Protein AF-A0A9D9EMW5-F1 (afdb_monomer)

Solvent-accessible surface area (backbone atoms only — not comparable to full-atom values): 10044 Å² total; per-residue (Å²): 135,61,65,68,60,51,52,50,53,52,52,50,55,51,50,52,50,50,59,41,50,75,68,66,31,44,80,56,86,73,78,57,59,34,80,60,86,73,97,48,96,88,61,47,59,44,77,51,66,47,73,47,92,87,72,53,77,70,41,60,30,28,40,32,68,60,63,59,76,55,51,53,52,50,35,72,74,65,67,49,36,36,31,33,78,43,77,24,25,41,33,94,62,72,86,48,100,89,47,62,56,63,44,80,44,80,49,72,50,59,72,100,62,54,74,70,54,53,48,53,53,49,51,54,50,54,52,54,52,46,54,54,40,42,77,72,68,48,58,54,78,76,38,95,74,58,58,68,91,76,80,89,84,77,52,73,64,59,48,38,57,72,78,75,101

Organism: NCBI:txid2840705

Foldseek 3Di:
DDPLVVVLVVLLVVLLCVLQVVVQADEDDDDQKDLDDDPPPVFDWDKDWDQDPVRDDTRIITGAQDCVVVQVVCCVVPQGKYKYWDKGATPPDPDDPPDDRIDIDIDIDHPPDDPVRVVVSVLVSVVSSVVVVVVVPDDCCVDPVSNDSDDDDDDPVRVCVVPVD

Nearest PDB structures (foldseek):
  3a5z-assembly2_E  TM=9.525E-01  e=9.439E-11  Escherichia coli
  3a5y-assembly1_A  TM=9.349E-01  e=2.251E-10  Escherichia coli
  3a5y-assembly1_B  TM=9.315E-01  e=2.251E-10  Escherichia coli
  1asz-assembly1_B  TM=8.324E-01  e=9.211E-07  unclassified
  3rl6-assembly1_A  TM=8.170E-01  e=2.471E-05  Pyrococcus abyssi GE5

InterPro domains:
  IPR004364 Aminoacyl-tRNA synthetase, class II (D/K/N) [PF00152] (5-161)
  IPR006195 Aminoacyl-tRNA synthetase, class II [PS50862] (6-165)
  IPR045864 Class II Aminoacyl-tRNA synthetase/Biotinyl protein ligase (BPL) and lipoyl protein ligase (LPL) [G3DSA:3.30.930.10] (2-165)
  IPR045864 Class II Aminoacyl-tRNA synthetase/Biotinyl protein ligase (BPL) and lipoyl protein ligase (LPL) [SSF55681] (4-162)

pLDDT: mean 90.98, std 8.08, range [63.47, 98.62]

Mean predicted aligned error: 5.17 Å

Structure (mmCIF, N/CA/C/O backbone):
data_AF-A0A9D9EMW5-F1
#
_entry.id   AF-A0A9D9EMW5-F1
#
loop_
_atom_site.group_PDB
_atom_site.id
_atom_site.type_symbol
_atom_site.label_atom_id
_atom_site.label_alt_id
_atom_site.label_comp_id
_atom_site.label_asym_id
_atom_site.label_entity_id
_atom_site.label_seq_id
_atom_site.pdbx_PDB_ins_code
_atom_site.Cartn_x
_atom_site.Cartn_y
_atom_site.Cartn_z
_atom_site.occupancy
_atom_site.B_iso_or_equiv
_atom_site.auth_seq_id
_atom_site.auth_comp_id
_atom_site.auth_asym_id
_atom_site.auth_atom_id
_atom_site.pdbx_PDB_model_num
ATOM 1 N N . MET A 1 1 ? 14.051 -12.492 13.031 1.00 69.94 1 MET A N 1
ATOM 2 C CA . MET A 1 1 ? 12.678 -12.180 12.580 1.00 69.94 1 MET A CA 1
ATOM 3 C C . MET A 1 1 ? 11.728 -12.839 13.569 1.00 69.94 1 MET A C 1
ATOM 5 O O . MET A 1 1 ? 11.818 -14.048 13.728 1.00 69.94 1 MET A O 1
ATOM 9 N N . ASP A 1 2 ? 10.934 -12.067 14.311 1.00 90.62 2 ASP A N 1
ATOM 10 C CA . ASP A 1 2 ? 10.041 -12.597 15.354 1.00 90.62 2 ASP A CA 1
ATOM 11 C C . ASP A 1 2 ? 8.787 -13.236 14.727 1.00 90.62 2 ASP A C 1
ATOM 13 O O . ASP A 1 2 ? 8.033 -12.569 14.017 1.00 90.62 2 ASP A O 1
ATOM 17 N N . LEU A 1 3 ? 8.561 -14.529 14.986 1.00 89.56 3 LEU A N 1
ATOM 18 C CA . LEU A 1 3 ? 7.422 -15.283 14.454 1.00 89.56 3 LEU A CA 1
ATOM 19 C C . LEU A 1 3 ? 6.073 -14.701 14.892 1.00 89.56 3 LEU A C 1
ATOM 21 O O . LEU A 1 3 ? 5.118 -14.736 14.114 1.00 89.56 3 LEU A O 1
ATOM 25 N N . HIS A 1 4 ? 5.985 -14.161 16.108 1.00 86.19 4 HIS A N 1
ATOM 26 C CA . HIS A 1 4 ? 4.763 -13.540 16.605 1.00 86.19 4 HIS A CA 1
ATOM 27 C C . HIS A 1 4 ? 4.400 -12.311 15.757 1.00 86.19 4 HIS A C 1
ATOM 29 O O . HIS A 1 4 ? 3.283 -12.213 15.246 1.00 86.19 4 HIS A O 1
ATOM 35 N N . MET A 1 5 ? 5.378 -11.439 15.491 1.00 86.62 5 MET A N 1
ATOM 36 C CA . MET A 1 5 ? 5.203 -10.277 14.610 1.00 86.62 5 MET A CA 1
ATOM 37 C C . MET A 1 5 ? 4.874 -10.662 13.164 1.00 86.62 5 MET A C 1
ATOM 39 O O . MET A 1 5 ? 4.065 -9.997 12.518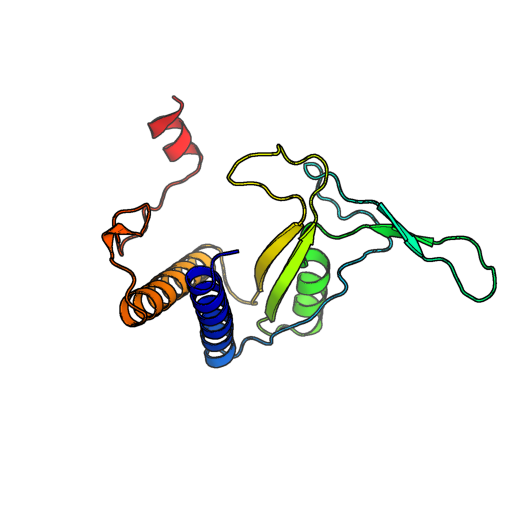 1.00 86.62 5 MET A O 1
ATOM 43 N N . LEU A 1 6 ? 5.450 -11.749 12.644 1.00 91.62 6 LEU A N 1
ATOM 44 C CA . LEU A 1 6 ? 5.134 -12.235 11.296 1.00 91.62 6 LEU A CA 1
ATOM 45 C C . LEU A 1 6 ? 3.694 -12.732 11.174 1.00 91.62 6 LEU A C 1
ATOM 47 O O . LEU A 1 6 ? 3.018 -12.409 10.197 1.00 91.62 6 LEU A O 1
ATOM 51 N N . LYS A 1 7 ? 3.212 -13.492 12.164 1.00 89.50 7 LYS A N 1
ATOM 52 C CA . LYS A 1 7 ? 1.817 -13.949 12.210 1.00 89.50 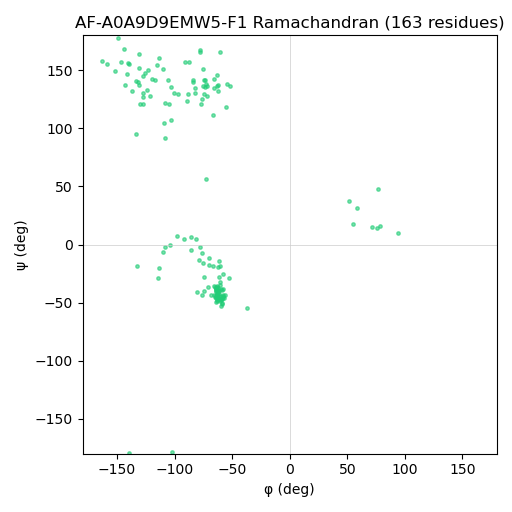7 LYS A CA 1
ATOM 53 C C . LYS A 1 7 ? 0.855 -12.771 12.290 1.00 89.50 7 LYS A C 1
ATOM 55 O O . LYS A 1 7 ? -0.107 -12.736 11.528 1.00 89.50 7 LYS A O 1
ATOM 60 N N . PHE A 1 8 ? 1.159 -11.790 13.139 1.00 88.12 8 PHE A N 1
ATOM 61 C CA . PHE A 1 8 ? 0.370 -10.567 13.236 1.00 88.12 8 PHE A CA 1
ATOM 62 C C . PHE A 1 8 ? 0.308 -9.824 11.900 1.00 88.12 8 PHE A C 1
ATOM 64 O O . PHE A 1 8 ? -0.776 -9.548 11.392 1.00 88.12 8 PHE A O 1
ATOM 71 N N . ARG A 1 9 ? 1.463 -9.579 11.270 1.00 91.56 9 ARG A N 1
ATOM 72 C CA . ARG A 1 9 ? 1.528 -8.936 9.953 1.00 91.56 9 ARG A CA 1
ATOM 73 C C . ARG A 1 9 ? 0.709 -9.693 8.905 1.00 91.56 9 ARG A C 1
ATOM 75 O O . ARG A 1 9 ? -0.009 -9.061 8.138 1.00 91.56 9 ARG A O 1
ATOM 82 N N . SER A 1 10 ? 0.798 -11.022 8.876 1.00 93.00 10 SER A N 1
ATOM 83 C CA . SER A 1 10 ? -0.011 -11.857 7.980 1.00 93.00 10 SER A CA 1
ATOM 84 C C . SER A 1 10 ? -1.514 -11.658 8.222 1.00 93.00 10 SER A C 1
ATOM 86 O O . SER A 1 10 ? -2.265 -11.409 7.280 1.00 93.00 10 SER A O 1
ATOM 88 N N . GLY A 1 11 ? -1.941 -11.669 9.489 1.00 91.50 11 GLY A N 1
ATOM 89 C CA . GLY A 1 11 ? -3.330 -11.421 9.882 1.00 91.50 11 GLY A CA 1
ATOM 90 C C . GLY A 1 11 ? -3.834 -10.027 9.498 1.00 91.50 11 GLY A C 1
ATOM 91 O O . GLY A 1 11 ? -4.960 -9.901 9.020 1.00 91.50 11 GLY A O 1
ATOM 92 N N . VAL A 1 12 ? -2.998 -8.993 9.637 1.00 92.62 12 VAL A N 1
ATOM 93 C CA . VAL A 1 12 ? -3.315 -7.627 9.187 1.00 92.62 12 VAL A CA 1
ATOM 94 C C . VAL A 1 12 ? -3.525 -7.590 7.675 1.00 92.62 12 VAL A C 1
ATOM 96 O O . VAL A 1 12 ? -4.521 -7.042 7.215 1.00 92.62 12 VAL A O 1
ATOM 99 N N . LEU A 1 13 ? -2.638 -8.207 6.889 1.00 96.12 13 LEU A N 1
ATOM 100 C CA . LEU A 1 13 ? -2.775 -8.235 5.429 1.00 96.12 13 LEU A CA 1
ATOM 101 C C . LEU A 1 13 ? -4.035 -8.983 4.974 1.00 96.12 13 LEU A C 1
ATOM 103 O O . LEU A 1 13 ? -4.697 -8.540 4.039 1.00 96.12 13 LEU A O 1
ATOM 107 N N . ALA A 1 14 ? -4.387 -10.090 5.632 1.00 95.44 14 ALA A N 1
ATOM 108 C CA . ALA A 1 14 ? -5.644 -10.791 5.371 1.00 95.44 14 ALA A CA 1
ATOM 109 C C . ALA A 1 14 ? -6.856 -9.901 5.690 1.00 95.44 14 ALA A C 1
ATOM 111 O O . ALA A 1 14 ? -7.766 -9.769 4.882 1.00 95.44 14 ALA A O 1
ATOM 112 N N . ALA A 1 15 ? -6.827 -9.209 6.829 1.00 95.62 15 ALA A N 1
ATOM 113 C CA . ALA A 1 15 ? -7.901 -8.313 7.229 1.00 95.62 15 ALA A CA 1
ATOM 114 C C . ALA A 1 15 ? -8.091 -7.110 6.299 1.00 95.62 15 ALA A C 1
ATOM 116 O O . ALA A 1 15 ? -9.228 -6.720 6.049 1.00 95.62 15 ALA A O 1
ATOM 117 N N . VAL A 1 16 ? -6.999 -6.543 5.781 1.00 97.88 16 VAL A N 1
ATOM 118 C CA . VAL A 1 16 ? -7.052 -5.501 4.749 1.00 97.88 16 VAL A CA 1
ATOM 119 C C . VAL A 1 16 ? -7.767 -6.033 3.505 1.00 97.88 16 VAL A C 1
ATOM 121 O O . VAL A 1 16 ? -8.682 -5.383 3.007 1.00 97.88 16 VAL A O 1
ATOM 124 N N . ARG A 1 17 ? -7.410 -7.232 3.027 1.00 98.25 17 ARG A N 1
ATOM 125 C CA . ARG A 1 17 ? -8.081 -7.846 1.869 1.00 98.25 17 ARG A CA 1
ATOM 126 C C . ARG A 1 17 ? -9.565 -8.080 2.114 1.00 98.25 17 ARG A C 1
ATOM 128 O O . ARG A 1 17 ? -10.367 -7.732 1.251 1.00 98.25 17 ARG A O 1
ATOM 135 N N . ASP A 1 18 ? -9.933 -8.604 3.282 1.00 97.19 18 ASP A N 1
ATOM 136 C CA . ASP A 1 18 ? -11.337 -8.799 3.664 1.00 97.19 18 ASP A CA 1
ATOM 137 C C . ASP A 1 18 ? -12.108 -7.469 3.643 1.00 97.19 18 ASP A C 1
ATOM 139 O O . ASP A 1 18 ? -13.232 -7.396 3.139 1.00 97.19 18 ASP A O 1
ATOM 143 N N . PHE A 1 19 ? -11.503 -6.403 4.180 1.00 98.12 19 PHE A N 1
ATOM 144 C CA . PHE A 1 19 ? -12.109 -5.075 4.265 1.00 98.12 19 PHE A CA 1
ATOM 145 C C . PHE A 1 19 ? -12.468 -4.517 2.884 1.00 98.12 19 PHE A C 1
ATOM 147 O O . PHE A 1 19 ? -13.584 -4.029 2.699 1.00 98.12 19 PHE A O 1
ATOM 154 N N . PHE A 1 20 ? -11.545 -4.604 1.925 1.00 98.38 20 PHE A N 1
ATOM 155 C CA . PHE A 1 20 ? -11.755 -4.101 0.568 1.00 98.38 20 PHE A CA 1
ATOM 156 C C . PHE A 1 20 ? -12.654 -5.025 -0.258 1.00 98.38 20 PHE A C 1
ATOM 158 O O . PHE A 1 20 ? -13.593 -4.554 -0.902 1.00 98.38 20 PHE A O 1
ATOM 165 N N . SER A 1 21 ? -12.445 -6.342 -0.174 1.00 97.62 21 SER A N 1
ATOM 166 C CA . SER A 1 21 ? -13.243 -7.327 -0.920 1.00 97.62 21 SER A CA 1
ATOM 167 C C . SER A 1 21 ? -14.719 -7.288 -0.515 1.00 97.62 21 SER A C 1
ATOM 169 O O . SER A 1 21 ? -15.598 -7.316 -1.373 1.00 97.62 21 SER A O 1
ATOM 171 N N . SER A 1 22 ? -15.015 -7.150 0.783 1.00 97.56 22 SER A N 1
ATOM 172 C CA . SER A 1 22 ? -16.398 -7.020 1.278 1.00 97.56 22 SER A CA 1
ATOM 173 C C . SER A 1 22 ? -17.096 -5.727 0.840 1.00 97.56 22 SER A C 1
ATOM 175 O O . SER A 1 22 ? -18.324 -5.669 0.847 1.00 97.56 22 SER A O 1
ATOM 177 N N . ARG A 1 23 ? -16.334 -4.712 0.414 1.00 97.00 23 ARG A N 1
ATOM 178 C CA . ARG A 1 23 ? -16.831 -3.439 -0.135 1.00 97.00 23 ARG A CA 1
ATOM 179 C C . ARG A 1 23 ? -16.845 -3.406 -1.667 1.00 97.00 23 ARG A C 1
ATOM 181 O O . ARG A 1 23 ? -17.121 -2.363 -2.250 1.00 97.00 23 ARG A O 1
ATOM 188 N N . GLY A 1 24 ? -16.561 -4.532 -2.323 1.00 97.12 24 GLY A N 1
ATOM 189 C CA . GLY A 1 24 ? -16.605 -4.646 -3.781 1.00 97.12 24 GLY A CA 1
ATOM 190 C C . GLY A 1 24 ? -15.396 -4.053 -4.505 1.00 97.12 24 GLY A C 1
ATOM 191 O O . GLY A 1 24 ? -15.470 -3.836 -5.713 1.00 97.12 24 GLY A O 1
ATOM 192 N N . TYR A 1 25 ? -14.289 -3.797 -3.803 1.00 98.31 25 TYR A N 1
ATOM 193 C CA . TYR A 1 25 ? -13.037 -3.437 -4.458 1.00 98.31 25 TYR A CA 1
ATOM 194 C C . TYR A 1 25 ? -12.387 -4.658 -5.108 1.00 98.31 25 TYR A C 1
ATOM 196 O O . TYR A 1 25 ? -12.367 -5.753 -4.542 1.00 98.31 25 TYR A O 1
ATOM 204 N N . LEU A 1 26 ? -11.795 -4.443 -6.279 1.00 98.25 26 LEU A N 1
ATOM 205 C CA . LEU A 1 26 ? -10.993 -5.435 -6.983 1.00 98.25 26 LEU A CA 1
ATOM 206 C C . LEU A 1 26 ? -9.524 -5.339 -6.541 1.00 98.25 26 LEU A C 1
ATOM 208 O O . LEU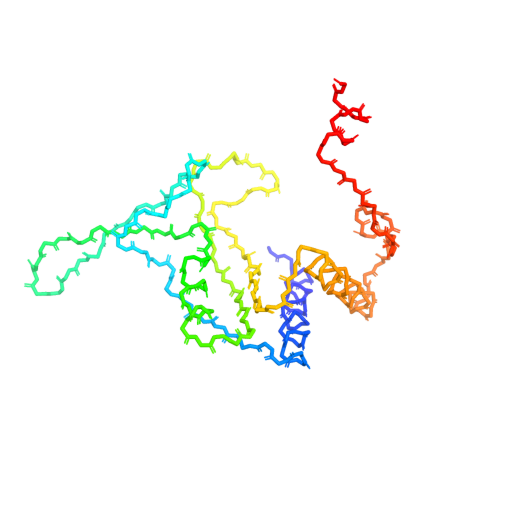 A 1 26 ? -8.911 -4.279 -6.678 1.00 98.25 26 LEU A O 1
ATOM 212 N N . GLU A 1 27 ? -8.957 -6.443 -6.040 1.00 98.50 27 GLU A N 1
ATOM 213 C CA . GLU A 1 27 ? -7.508 -6.548 -5.800 1.00 98.50 27 GLU A CA 1
ATOM 214 C C . GLU A 1 27 ? -6.784 -6.647 -7.147 1.00 98.50 27 GLU A C 1
ATOM 216 O O . GLU A 1 27 ? -7.119 -7.498 -7.975 1.00 98.50 27 GLU A O 1
ATOM 221 N N . THR A 1 28 ? -5.792 -5.792 -7.375 1.00 98.25 28 THR A N 1
ATOM 222 C CA . THR A 1 28 ? -4.962 -5.809 -8.586 1.00 98.25 28 THR A CA 1
ATOM 223 C C . THR A 1 28 ? -3.520 -6.192 -8.276 1.00 98.25 28 THR A C 1
ATOM 225 O O . THR A 1 28 ? -3.055 -6.066 -7.145 1.00 98.25 28 THR A O 1
ATOM 228 N N . ASP A 1 29 ? -2.798 -6.619 -9.313 1.00 97.50 29 ASP A N 1
ATOM 229 C CA . ASP A 1 29 ? -1.349 -6.827 -9.287 1.00 97.50 29 ASP A CA 1
ATOM 230 C C . ASP A 1 29 ? -0.737 -6.201 -10.547 1.00 97.50 29 ASP A C 1
ATOM 232 O O . ASP A 1 29 ? -0.780 -6.763 -11.645 1.00 97.50 29 ASP A O 1
ATOM 236 N N . THR A 1 30 ? -0.276 -4.959 -10.420 1.00 96.62 30 THR A N 1
ATOM 237 C CA . THR A 1 30 ? 0.319 -4.194 -11.521 1.00 96.62 30 THR A CA 1
ATOM 238 C C . THR A 1 30 ? 1.835 -4.400 -11.584 1.00 96.62 30 THR A C 1
ATOM 240 O O . THR A 1 30 ? 2.457 -4.663 -10.555 1.00 96.62 30 THR A O 1
ATOM 243 N N . PRO A 1 31 ? 2.481 -4.188 -12.748 1.00 95.81 31 PRO A N 1
ATOM 244 C CA . PRO A 1 31 ? 3.934 -4.296 -12.861 1.00 95.81 31 PRO A CA 1
ATOM 245 C C . PRO A 1 31 ? 4.673 -3.468 -11.803 1.00 95.81 31 PRO A C 1
ATOM 247 O O . PRO A 1 31 ? 4.331 -2.311 -11.585 1.00 95.81 31 PRO A O 1
ATOM 250 N N . ALA A 1 32 ? 5.716 -4.04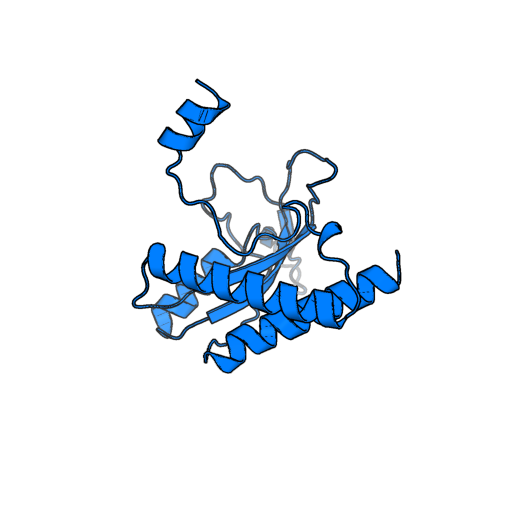0 -11.195 1.00 94.75 32 ALA A N 1
ATOM 251 C CA . ALA A 1 32 ? 6.603 -3.344 -10.252 1.00 94.75 32 ALA A CA 1
ATOM 252 C C . ALA A 1 32 ? 7.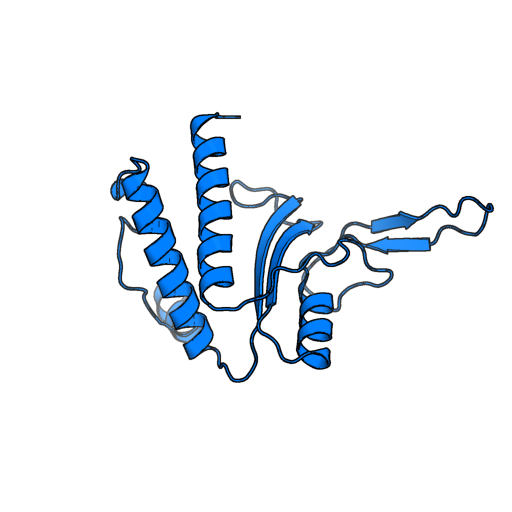751 -2.580 -10.942 1.00 94.75 32 ALA A C 1
ATOM 254 O O . ALA A 1 32 ? 8.531 -1.895 -10.280 1.00 94.75 32 ALA A O 1
ATOM 255 N N . LEU A 1 33 ? 7.866 -2.723 -12.266 1.00 95.06 33 LEU A N 1
ATOM 256 C CA . LEU A 1 33 ? 8.848 -2.059 -13.116 1.00 95.06 33 LEU A CA 1
ATOM 257 C C . LEU A 1 33 ? 8.126 -1.192 -14.155 1.00 95.06 33 LEU A C 1
ATOM 259 O O . LEU A 1 33 ? 7.099 -1.598 -14.704 1.00 95.06 33 LEU A O 1
ATOM 263 N N . ALA A 1 34 ? 8.674 -0.019 -14.465 1.00 92.69 34 ALA A N 1
ATOM 264 C CA . ALA A 1 34 ? 8.247 0.799 -15.600 1.00 92.69 34 ALA A CA 1
ATOM 265 C C . ALA A 1 34 ? 9.414 1.089 -16.553 1.00 92.69 34 ALA A C 1
ATOM 267 O O . ALA A 1 34 ? 10.556 1.203 -16.110 1.00 92.69 34 ALA A O 1
ATOM 268 N N . PRO A 1 35 ? 9.129 1.265 -17.856 1.00 91.88 35 PRO A N 1
ATOM 269 C CA . PRO A 1 35 ? 10.128 1.657 -18.853 1.00 91.88 35 PRO A CA 1
ATOM 270 C C . PRO A 1 35 ? 10.509 3.143 -18.786 1.00 91.88 35 PRO A C 1
ATOM 272 O O . PRO A 1 35 ? 11.411 3.586 -19.489 1.00 91.88 35 PRO A O 1
ATOM 275 N N . ALA A 1 36 ? 9.810 3.932 -17.970 1.00 85.75 36 ALA A N 1
ATOM 276 C CA . ALA A 1 36 ? 10.043 5.357 -17.806 1.00 85.75 36 ALA A CA 1
ATOM 277 C C . ALA A 1 36 ? 9.913 5.748 -16.333 1.00 85.75 36 ALA A C 1
ATOM 279 O O . ALA A 1 36 ? 9.213 5.084 -15.566 1.00 85.75 36 ALA A O 1
ATOM 280 N N . LEU A 1 37 ? 10.575 6.846 -15.966 1.00 77.44 37 LEU A N 1
ATOM 281 C CA . LEU A 1 37 ? 10.441 7.456 -14.648 1.00 77.44 37 LEU A CA 1
ATOM 282 C C . LEU A 1 37 ? 8.999 7.930 -14.429 1.00 77.44 37 LEU A C 1
ATOM 284 O O . LEU A 1 37 ? 8.384 8.517 -15.323 1.00 77.44 37 LEU A O 1
ATOM 288 N N . ILE A 1 38 ? 8.471 7.688 -13.230 1.00 73.19 38 ILE A N 1
ATOM 289 C CA . ILE A 1 38 ? 7.207 8.285 -12.787 1.00 73.19 38 ILE A CA 1
ATOM 290 C C . ILE A 1 38 ? 7.474 9.771 -12.481 1.00 73.19 38 ILE A C 1
ATOM 292 O O . ILE A 1 38 ? 8.546 10.082 -11.957 1.00 73.19 38 ILE A O 1
ATOM 296 N N . PRO A 1 39 ? 6.555 10.703 -12.801 1.00 69.50 39 PRO A N 1
ATOM 297 C CA . PRO A 1 39 ? 6.727 12.136 -12.545 1.00 69.50 39 PRO A CA 1
ATOM 298 C C . PRO A 1 39 ? 6.592 12.508 -11.052 1.00 69.50 39 PRO A C 1
ATOM 300 O O . PRO A 1 39 ? 5.777 13.348 -10.683 1.00 69.50 39 PRO A O 1
ATOM 303 N N . GLU A 1 40 ? 7.396 11.901 -10.182 1.00 73.88 40 GLU A N 1
ATOM 304 C CA . GLU A 1 40 ? 7.470 12.216 -8.754 1.00 73.88 40 GLU A CA 1
ATOM 305 C C . GLU A 1 40 ? 8.792 12.937 -8.468 1.00 73.88 40 GLU A C 1
ATOM 307 O O . GLU A 1 40 ? 9.818 12.321 -8.203 1.00 73.88 40 GLU A O 1
ATOM 312 N N . SER A 1 41 ? 8.776 14.273 -8.529 1.00 64.38 41 SER A N 1
ATOM 313 C CA . SER A 1 41 ? 9.979 15.124 -8.445 1.00 64.38 41 SER A CA 1
ATOM 314 C C . SER A 1 41 ? 10.766 15.009 -7.137 1.00 64.38 41 SER A C 1
ATOM 316 O O . SER A 1 41 ? 11.883 15.509 -7.049 1.00 64.38 41 SER A O 1
ATOM 318 N N . CYS A 1 42 ? 10.167 14.414 -6.107 1.00 73.19 42 CYS A N 1
ATOM 319 C CA . CYS A 1 42 ? 10.748 14.301 -4.774 1.00 73.19 42 CYS A CA 1
ATOM 320 C C . CYS A 1 42 ? 11.283 12.897 -4.463 1.00 73.19 42 CYS A C 1
ATOM 322 O O . CYS A 1 42 ? 11.782 12.699 -3.357 1.00 73.19 42 CYS A O 1
ATOM 324 N N . LEU A 1 43 ? 11.168 11.933 -5.387 1.00 79.75 43 LEU A N 1
ATOM 325 C CA . LEU A 1 43 ? 11.605 10.557 -5.165 1.00 79.75 43 LEU A CA 1
ATOM 326 C C . LEU A 1 43 ? 12.652 10.124 -6.189 1.00 79.75 43 LEU A C 1
ATOM 328 O O . LEU A 1 43 ? 12.434 10.170 -7.397 1.00 79.75 43 LEU A O 1
ATOM 332 N N . GLU A 1 44 ? 13.766 9.613 -5.678 1.00 86.00 44 GLU A N 1
ATOM 333 C CA . GLU A 1 44 ? 14.738 8.879 -6.478 1.00 86.00 44 GLU A CA 1
ATOM 334 C C . GLU A 1 44 ? 14.297 7.414 -6.589 1.00 86.00 44 GLU A C 1
ATOM 336 O O . GLU A 1 44 ? 13.819 6.812 -5.623 1.00 86.00 44 GLU A O 1
ATOM 341 N N . VAL A 1 45 ? 14.487 6.799 -7.756 1.00 89.12 45 VAL A N 1
ATOM 342 C CA . VAL A 1 45 ? 14.082 5.405 -8.008 1.00 89.12 45 VAL A CA 1
ATOM 343 C C . VAL A 1 45 ? 15.285 4.505 -8.261 1.00 89.12 45 VAL A C 1
ATOM 345 O O . VAL A 1 45 ? 16.352 4.946 -8.694 1.00 89.12 45 VAL A O 1
ATOM 348 N N . PHE A 1 46 ? 15.127 3.211 -7.988 1.00 93.25 46 PHE A N 1
ATOM 349 C CA . PHE A 1 46 ? 16.122 2.223 -8.396 1.00 93.25 46 PHE A CA 1
ATOM 350 C C . PHE A 1 46 ? 16.003 1.966 -9.899 1.00 93.25 46 PHE A C 1
ATOM 352 O O . PHE A 1 46 ? 14.904 1.777 -10.423 1.00 93.25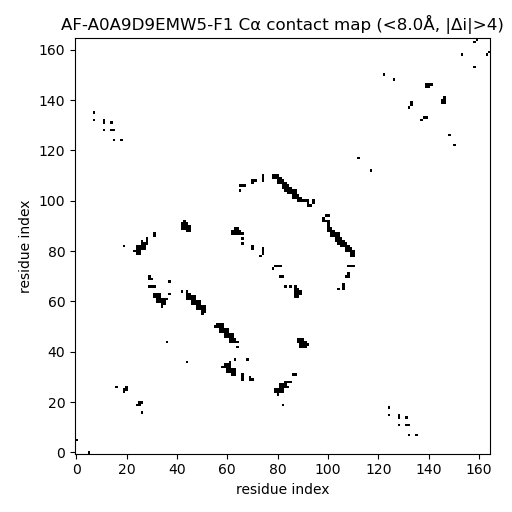 46 PHE A O 1
ATOM 359 N N . ARG A 1 47 ? 17.148 1.907 -10.580 1.00 94.25 47 ARG A N 1
ATOM 360 C CA . ARG A 1 47 ? 17.249 1.563 -12.000 1.00 94.25 47 ARG A CA 1
ATOM 361 C C . ARG A 1 47 ? 17.803 0.151 -12.162 1.00 94.25 47 ARG A C 1
ATOM 363 O O . ARG A 1 47 ? 18.723 -0.251 -11.455 1.00 94.25 47 ARG A O 1
ATOM 370 N N . THR A 1 48 ? 17.263 -0.572 -13.129 1.00 95.50 48 THR A N 1
ATOM 371 C CA . THR A 1 48 ? 17.766 -1.854 -13.618 1.00 95.50 48 THR A CA 1
ATOM 372 C C . THR A 1 48 ? 17.644 -1.904 -15.143 1.00 95.50 48 THR A C 1
ATOM 374 O O . THR A 1 48 ? 17.234 -0.928 -15.775 1.00 95.50 48 THR A O 1
ATOM 377 N N . GLU A 1 49 ? 18.039 -3.015 -15.754 1.00 96.88 49 GLU A N 1
ATOM 378 C CA . GLU A 1 49 ? 18.004 -3.204 -17.202 1.00 96.88 49 GLU A CA 1
ATOM 379 C C . GLU A 1 49 ? 17.465 -4.601 -17.520 1.00 96.88 49 GLU A C 1
ATOM 381 O O . GLU A 1 49 ? 17.888 -5.596 -16.931 1.00 96.88 49 GLU A O 1
ATOM 386 N N . TYR A 1 50 ? 16.512 -4.677 -18.446 1.00 96.38 50 TYR A N 1
ATOM 387 C CA . TYR A 1 50 ? 16.077 -5.935 -19.039 1.00 96.38 50 TYR A CA 1
ATOM 388 C C . TYR A 1 50 ? 17.035 -6.314 -20.165 1.00 96.38 50 TYR A C 1
ATOM 390 O O . TYR A 1 50 ? 17.315 -5.490 -21.035 1.00 96.38 50 TYR A O 1
ATOM 398 N N . LEU A 1 51 ? 17.516 -7.557 -20.147 1.00 97.12 51 LEU A N 1
ATOM 399 C CA . LEU A 1 51 ? 18.416 -8.111 -21.156 1.00 97.12 51 LEU A CA 1
ATOM 400 C C . LEU A 1 51 ? 17.619 -9.039 -22.085 1.00 97.12 51 LEU A C 1
ATOM 402 O O .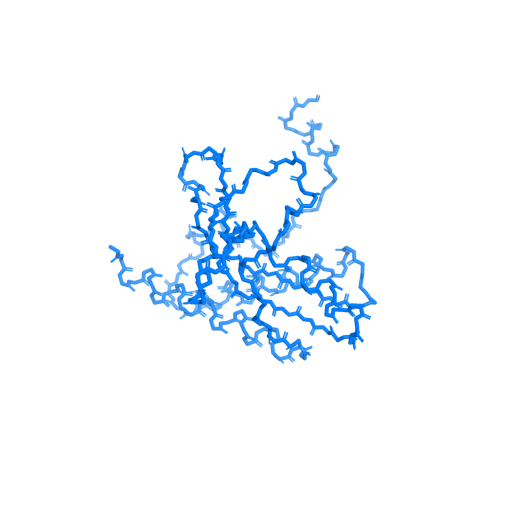 LEU A 1 51 ? 17.235 -10.130 -21.653 1.00 97.12 51 LEU A O 1
ATOM 406 N N . PRO A 1 52 ? 17.342 -8.628 -23.334 1.00 95.81 52 PRO A N 1
ATOM 407 C CA . PRO A 1 52 ? 16.603 -9.457 -24.276 1.00 95.81 52 PRO A CA 1
ATOM 408 C C . PRO A 1 52 ? 17.353 -10.762 -24.614 1.00 95.81 52 PRO A C 1
ATOM 410 O O . PRO A 1 52 ? 18.561 -10.730 -24.866 1.00 95.81 52 PRO A O 1
ATOM 413 N N . PRO A 1 53 ? 16.671 -11.923 -24.651 1.00 95.06 53 PRO A N 1
ATOM 414 C CA . PRO A 1 53 ? 17.314 -13.214 -24.920 1.00 95.06 53 PRO A CA 1
ATOM 415 C C . PRO A 1 53 ? 17.796 -13.373 -26.371 1.00 95.06 53 PRO A C 1
ATOM 417 O O . PRO A 1 53 ? 18.622 -14.235 -26.653 1.00 95.06 53 PRO A O 1
ATOM 420 N N . ASP A 1 54 ? 17.293 -12.551 -27.290 1.00 95.19 54 ASP A N 1
ATOM 421 C CA . ASP A 1 54 ? 17.681 -12.496 -28.702 1.00 95.19 54 ASP A CA 1
ATOM 422 C C . ASP A 1 54 ? 18.965 -11.680 -28.948 1.00 95.19 54 ASP A C 1
ATOM 424 O O . ASP A 1 54 ? 19.373 -11.493 -30.093 1.00 95.19 54 ASP A O 1
ATOM 428 N N . GLY A 1 55 ? 19.620 -11.205 -27.882 1.00 93.69 55 GLY A N 1
ATOM 429 C CA . GLY A 1 55 ? 20.820 -10.377 -27.979 1.00 93.69 55 GLY A CA 1
ATOM 430 C C . GLY A 1 55 ? 20.534 -8.931 -28.388 1.00 93.69 55 GLY A C 1
ATOM 431 O O . GLY A 1 55 ? 21.465 -8.210 -28.753 1.00 93.69 55 GLY A O 1
ATOM 432 N N . GLY A 1 56 ? 19.269 -8.498 -28.336 1.00 95.94 56 GLY A N 1
ATOM 433 C CA . GLY A 1 56 ? 18.896 -7.098 -28.501 1.00 95.94 56 GLY A CA 1
ATOM 434 C C . GLY A 1 56 ? 19.526 -6.177 -27.440 1.00 95.94 56 GLY A C 1
ATOM 435 O O . GLY A 1 56 ? 20.048 -6.643 -26.423 1.00 95.94 56 GLY A O 1
ATOM 436 N N . PRO A 1 57 ? 19.494 -4.849 -27.654 1.00 96.25 57 PRO A N 1
ATOM 437 C CA . PRO A 1 57 ? 20.059 -3.898 -26.703 1.00 96.25 57 PRO A CA 1
ATOM 438 C C . PRO A 1 57 ? 19.325 -3.948 -25.346 1.00 96.25 57 PRO A C 1
ATOM 440 O O . PRO A 1 57 ? 18.103 -4.126 -25.327 1.00 96.25 57 PRO A O 1
ATOM 443 N N . PRO A 1 58 ? 20.031 -3.740 -24.215 1.00 96.06 58 PRO A N 1
ATOM 444 C CA . PRO A 1 58 ? 19.404 -3.627 -22.902 1.00 96.06 58 PRO A CA 1
ATOM 445 C C . PRO A 1 58 ? 18.322 -2.545 -22.868 1.00 96.06 58 PRO A C 1
ATOM 447 O O . PRO A 1 58 ? 18.507 -1.444 -23.394 1.00 96.06 58 PRO A O 1
ATOM 450 N N . VAL A 1 59 ? 17.202 -2.843 -22.211 1.00 95.75 59 VAL A N 1
ATOM 451 C CA . VAL A 1 59 ? 16.085 -1.906 -22.044 1.00 95.75 59 VAL A CA 1
ATOM 452 C C . VAL A 1 59 ? 16.086 -1.385 -20.606 1.00 95.75 59 VAL A C 1
ATOM 454 O O . VAL A 1 59 ? 15.969 -2.191 -19.681 1.00 95.75 59 VAL A O 1
ATOM 457 N N . PRO A 1 60 ? 16.202 -0.065 -20.376 1.00 95.56 60 PRO A N 1
ATOM 458 C CA . PRO A 1 60 ? 16.177 0.482 -19.027 1.00 95.56 60 PRO A CA 1
ATOM 459 C C . PRO A 1 60 ? 14.802 0.277 -18.387 1.00 95.56 60 PRO A C 1
ATOM 461 O O . PRO A 1 60 ? 13.769 0.541 -19.000 1.00 95.56 60 PRO A O 1
ATOM 464 N N . LEU A 1 61 ? 14.806 -0.169 -17.133 1.00 96.12 61 LEU A N 1
ATOM 465 C CA . LEU A 1 61 ? 13.617 -0.321 -16.305 1.00 96.12 61 LEU A CA 1
ATOM 466 C C . LEU A 1 61 ? 13.841 0.321 -14.935 1.00 96.12 61 LEU A C 1
ATOM 468 O O . LEU A 1 61 ? 14.961 0.391 -14.428 1.00 96.12 61 LEU A O 1
ATOM 472 N N . PHE A 1 62 ? 12.756 0.765 -14.317 1.00 94.88 62 PHE A N 1
ATOM 473 C CA . PHE A 1 62 ? 12.777 1.454 -13.033 1.00 94.88 62 PHE A CA 1
ATOM 474 C C . PHE A 1 62 ? 11.810 0.786 -12.070 1.00 94.88 62 PHE A C 1
ATOM 476 O O . PHE A 1 62 ? 10.659 0.545 -12.435 1.00 94.88 62 PHE A O 1
ATOM 483 N N . LEU A 1 63 ? 12.271 0.486 -10.856 1.00 94.81 63 LEU A N 1
ATOM 484 C CA . LEU A 1 63 ? 11.397 -0.008 -9.794 1.00 94.81 63 LEU A CA 1
ATOM 485 C C . LEU A 1 63 ? 10.518 1.134 -9.292 1.00 94.81 63 LEU A C 1
ATOM 487 O O . LEU A 1 63 ? 10.996 2.253 -9.096 1.00 94.81 63 LEU A O 1
ATOM 491 N N . LEU A 1 64 ? 9.236 0.849 -9.090 1.00 93.38 64 LEU A N 1
ATOM 492 C CA . LEU A 1 64 ? 8.261 1.893 -8.798 1.00 93.38 64 LEU A CA 1
ATOM 493 C C . LEU A 1 64 ? 8.223 2.256 -7.307 1.00 93.38 64 LEU A C 1
ATOM 495 O O . LEU A 1 64 ? 8.225 1.356 -6.456 1.00 93.38 64 LEU A O 1
ATOM 499 N N . PRO A 1 65 ? 8.093 3.553 -6.979 1.00 93.06 65 PRO A N 1
ATOM 500 C CA . PRO A 1 65 ? 7.862 4.021 -5.615 1.00 93.06 65 PRO A CA 1
ATOM 501 C C . PRO A 1 65 ? 6.421 3.805 -5.125 1.00 93.06 65 PRO A C 1
ATOM 503 O O . PRO A 1 65 ? 6.187 3.882 -3.915 1.00 93.06 65 PRO A O 1
ATOM 506 N N . SER A 1 66 ? 5.479 3.546 -6.038 1.00 93.69 66 SER A N 1
ATOM 507 C CA . SER A 1 66 ? 4.061 3.252 -5.793 1.00 93.69 66 SER A CA 1
ATOM 508 C C . SER A 1 66 ? 3.413 2.601 -7.037 1.00 93.69 66 SER A C 1
ATOM 510 O O . SER A 1 66 ? 3.924 2.761 -8.152 1.00 93.69 66 SER A O 1
ATOM 512 N N . PRO A 1 67 ? 2.298 1.860 -6.896 1.00 94.56 67 PRO A N 1
ATOM 513 C CA . PRO A 1 67 ? 1.503 1.383 -8.034 1.00 94.56 67 PRO A CA 1
ATOM 514 C C . PRO A 1 67 ? 0.576 2.443 -8.669 1.00 94.56 67 PRO A C 1
ATOM 516 O O . PRO A 1 67 ? -0.067 2.146 -9.683 1.00 94.56 67 PRO A O 1
ATOM 519 N N . GLU A 1 68 ? 0.522 3.667 -8.129 1.00 94.12 68 GLU A N 1
ATOM 520 C CA . GLU A 1 68 ? -0.339 4.789 -8.544 1.00 94.12 68 GLU A CA 1
ATOM 521 C C . GLU A 1 68 ? -0.560 4.901 -10.056 1.00 94.12 68 GLU A C 1
ATOM 523 O O . GLU A 1 68 ? -1.699 4.935 -10.532 1.00 94.12 68 GLU A O 1
ATOM 528 N N . LEU A 1 69 ? 0.528 4.955 -10.832 1.00 91.38 69 LEU A N 1
ATOM 529 C CA . LEU A 1 69 ? 0.464 5.193 -12.274 1.00 91.38 69 LEU A CA 1
ATOM 530 C C . LEU A 1 69 ? -0.379 4.136 -12.998 1.00 91.38 69 LEU A C 1
ATOM 532 O O . LEU A 1 69 ? -1.101 4.452 -13.947 1.00 91.38 69 LEU A O 1
ATOM 536 N N . TYR A 1 70 ? -0.271 2.877 -12.580 1.00 95.25 70 TYR A N 1
ATOM 537 C CA . TYR A 1 70 ? -1.017 1.777 -13.179 1.00 95.25 70 TYR A CA 1
ATOM 538 C C . TYR A 1 70 ? -2.446 1.724 -12.642 1.00 95.25 70 TYR A C 1
ATOM 540 O O . TYR A 1 70 ? -3.379 1.570 -13.432 1.00 95.25 70 TYR A O 1
ATOM 548 N N . LEU A 1 71 ? -2.636 1.939 -11.338 1.00 96.19 71 LEU A N 1
ATOM 549 C CA . LEU A 1 71 ? -3.965 1.962 -10.726 1.00 96.19 71 LEU A CA 1
ATOM 550 C C . LEU A 1 71 ? -4.845 3.071 -11.305 1.00 96.19 71 LEU A C 1
ATOM 552 O O . LEU A 1 71 ? -5.992 2.811 -11.659 1.00 96.19 71 LEU A O 1
ATOM 556 N N . LYS A 1 72 ? -4.310 4.279 -11.511 1.00 94.62 72 LYS A N 1
ATOM 557 C CA . LYS A 1 72 ? -5.055 5.383 -12.137 1.00 94.62 72 LYS A CA 1
ATOM 558 C C . LYS A 1 72 ? -5.453 5.080 -13.582 1.00 94.62 72 LYS A C 1
ATOM 560 O O . LYS A 1 72 ? -6.550 5.449 -13.996 1.00 94.62 72 LYS A O 1
ATOM 565 N N . LYS A 1 73 ? -4.610 4.375 -14.348 1.00 95.38 73 LYS A N 1
ATOM 566 C CA . LYS A 1 73 ? -4.956 3.921 -15.709 1.00 95.38 73 LYS A CA 1
ATOM 567 C C . LYS A 1 73 ? -6.098 2.906 -15.688 1.00 95.38 73 LYS A C 1
ATOM 569 O O . LYS A 1 73 ? -7.032 3.039 -16.474 1.00 95.38 73 LYS A O 1
ATOM 574 N N . LEU A 1 74 ? -6.045 1.929 -14.781 1.00 97.06 74 LEU A N 1
ATOM 575 C CA . LEU A 1 74 ? -7.110 0.938 -14.610 1.00 97.06 74 LEU A CA 1
ATOM 576 C C . LEU A 1 74 ? -8.418 1.590 -14.145 1.00 97.06 74 LEU A C 1
ATOM 578 O O . LEU A 1 74 ? -9.474 1.307 -14.708 1.00 97.06 74 LEU A O 1
ATOM 582 N N . LEU A 1 75 ? -8.347 2.516 -13.184 1.00 96.62 75 LEU A N 1
ATOM 583 C CA . LEU A 1 75 ? -9.498 3.280 -12.707 1.00 96.62 75 LEU A CA 1
ATOM 584 C C . LEU A 1 75 ? -10.143 4.076 -13.848 1.00 96.62 75 LEU A C 1
ATOM 586 O O . LEU A 1 75 ? -11.360 4.038 -14.014 1.00 96.62 75 LEU A O 1
ATOM 590 N N . ALA A 1 76 ? -9.338 4.758 -14.667 1.00 96.38 76 ALA A N 1
ATOM 591 C CA . ALA A 1 76 ? -9.831 5.519 -15.812 1.00 96.38 76 ALA A CA 1
ATOM 592 C C . ALA A 1 76 ? -10.480 4.623 -16.882 1.00 96.38 76 ALA A C 1
ATOM 594 O O . ALA A 1 76 ? -11.491 5.008 -17.470 1.00 96.38 76 ALA A O 1
ATOM 595 N N . ALA A 1 77 ? -9.916 3.436 -17.124 1.00 97.38 77 ALA A N 1
ATOM 596 C CA . ALA A 1 77 ? -10.410 2.497 -18.126 1.00 97.38 77 ALA A CA 1
ATOM 597 C C . ALA A 1 77 ? -11.697 1.778 -17.694 1.00 97.38 77 ALA A C 1
ATOM 599 O O . ALA A 1 77 ? -12.590 1.578 -18.515 1.00 97.38 77 ALA A O 1
ATOM 600 N N . HIS A 1 78 ? -11.796 1.387 -16.422 1.00 96.69 78 HIS A N 1
ATOM 601 C CA . HIS A 1 78 ? -12.833 0.464 -15.956 1.00 96.69 78 HIS A CA 1
ATOM 602 C C . HIS A 1 78 ? -13.841 1.084 -14.991 1.00 96.69 78 HIS A C 1
ATOM 604 O O . HIS A 1 78 ? -14.935 0.544 -14.859 1.00 96.69 78 HIS A O 1
ATOM 610 N N . ARG A 1 79 ? -13.510 2.209 -14.342 1.00 95.12 79 ARG A N 1
ATOM 611 C CA . ARG A 1 79 ? -14.373 2.898 -13.365 1.00 95.12 79 ARG A CA 1
ATOM 612 C C . ARG A 1 79 ? -14.910 1.980 -12.260 1.00 95.12 79 ARG A C 1
ATOM 614 O O . ARG A 1 79 ? -16.048 2.116 -11.828 1.00 95.12 79 ARG A O 1
ATOM 621 N N . VAL A 1 80 ? -14.085 1.038 -11.813 1.00 95.88 80 VAL A N 1
ATOM 622 C CA . VAL A 1 80 ? -14.384 0.165 -10.672 1.00 95.88 80 VAL A CA 1
ATOM 623 C C . VAL A 1 80 ? -13.480 0.531 -9.493 1.00 95.88 80 VAL A C 1
ATOM 625 O O . VAL A 1 80 ? -12.367 1.001 -9.731 1.00 95.88 80 VAL A O 1
ATOM 628 N N . PRO A 1 81 ? -13.912 0.330 -8.237 1.00 97.56 81 PRO A N 1
ATOM 629 C CA . PRO A 1 81 ? -13.036 0.459 -7.078 1.00 97.56 81 PRO A CA 1
ATOM 630 C C . PRO A 1 81 ? -11.893 -0.567 -7.134 1.00 97.56 81 PRO A C 1
ATOM 632 O O . PRO A 1 81 ? -12.127 -1.753 -7.374 1.00 97.56 81 PRO A O 1
ATOM 635 N N . LEU A 1 82 ? -10.658 -0.119 -6.917 1.00 98.25 82 LEU A N 1
ATOM 636 C CA . LEU A 1 82 ? -9.435 -0.921 -7.016 1.00 98.25 82 LEU A CA 1
ATOM 637 C C . LEU A 1 82 ? -8.605 -0.784 -5.746 1.00 98.25 82 LEU A C 1
ATOM 639 O O . LEU A 1 82 ? -8.526 0.304 -5.176 1.00 98.25 82 LEU A O 1
ATOM 643 N N . PHE A 1 83 ? -7.929 -1.851 -5.338 1.00 98.62 83 PHE A N 1
ATOM 644 C CA . PHE A 1 83 ? -6.875 -1.775 -4.334 1.00 98.62 83 PHE A CA 1
ATOM 645 C C . PHE A 1 83 ? -5.713 -2.695 -4.690 1.00 98.62 83 PHE A C 1
ATOM 647 O O . PHE A 1 83 ? -5.879 -3.690 -5.390 1.00 98.62 83 PHE A O 1
ATOM 654 N N . GLN A 1 84 ? -4.532 -2.377 -4.178 1.00 98.62 84 GLN A N 1
ATOM 655 C CA . GLN A 1 84 ? -3.344 -3.193 -4.347 1.00 98.62 84 GLN A CA 1
ATOM 656 C C . GLN A 1 84 ? -2.493 -3.170 -3.086 1.00 98.62 84 GLN A C 1
ATOM 658 O O . GLN A 1 84 ? -2.262 -2.121 -2.486 1.00 98.62 84 GLN A O 1
ATOM 663 N N . ILE A 1 85 ? -1.991 -4.346 -2.715 1.00 98.50 85 ILE A N 1
ATOM 664 C CA . ILE A 1 85 ? -0.952 -4.507 -1.703 1.00 98.50 85 ILE A CA 1
ATOM 665 C C . ILE A 1 85 ? 0.321 -4.937 -2.429 1.00 98.50 85 ILE A C 1
ATOM 667 O O . ILE A 1 85 ? 0.446 -6.099 -2.809 1.00 98.50 85 ILE A O 1
ATOM 671 N N . SER A 1 86 ? 1.282 -4.032 -2.602 1.00 97.06 86 SER A N 1
ATOM 672 C CA . SER A 1 86 ? 2.502 -4.319 -3.366 1.00 97.06 86 SER A CA 1
ATOM 673 C C . SER A 1 86 ? 3.776 -3.923 -2.637 1.00 97.06 86 SER A C 1
ATOM 675 O O . SER A 1 86 ? 3.770 -3.178 -1.653 1.00 97.06 86 SER A O 1
ATOM 677 N N . LYS A 1 87 ? 4.897 -4.462 -3.123 1.00 96.88 87 LYS A N 1
ATOM 678 C CA . LYS A 1 87 ? 6.218 -3.933 -2.803 1.00 96.88 87 LYS A CA 1
ATOM 679 C C . LYS A 1 87 ? 6.441 -2.628 -3.559 1.00 96.88 87 LYS A C 1
ATOM 681 O O . LYS A 1 87 ? 6.137 -2.546 -4.745 1.00 96.88 87 LYS A O 1
ATOM 686 N N . CYS A 1 88 ? 6.979 -1.647 -2.851 1.00 94.94 88 CYS A N 1
ATOM 687 C CA . CYS A 1 88 ? 7.355 -0.345 -3.375 1.00 94.94 88 CYS A CA 1
ATOM 688 C C . CYS A 1 88 ? 8.821 -0.078 -3.045 1.00 94.94 88 CYS A C 1
ATOM 690 O O . CYS A 1 88 ? 9.322 -0.526 -2.006 1.00 94.94 88 CYS A O 1
ATOM 692 N N . TYR A 1 89 ? 9.487 0.653 -3.934 1.00 94.00 89 TYR A N 1
ATOM 693 C CA . TYR A 1 89 ? 10.931 0.827 -3.923 1.00 94.00 89 TYR A CA 1
ATOM 694 C C . TYR A 1 89 ? 11.288 2.304 -4.024 1.00 94.00 89 TYR A C 1
ATOM 696 O O . TYR A 1 89 ? 10.938 2.966 -4.999 1.00 94.00 89 TYR A O 1
ATOM 704 N N . ARG A 1 90 ? 12.011 2.821 -3.032 1.00 91.81 90 ARG A N 1
ATOM 705 C CA . ARG A 1 90 ? 12.450 4.221 -2.994 1.00 91.81 90 ARG A CA 1
ATOM 706 C C . ARG A 1 90 ? 13.948 4.279 -2.771 1.00 91.81 90 ARG A C 1
ATOM 708 O O . ARG A 1 90 ? 14.471 3.732 -1.798 1.00 91.81 90 ARG A O 1
ATOM 715 N N . ASN A 1 91 ? 14.643 4.898 -3.714 1.00 88.88 91 ASN A N 1
ATOM 716 C CA . ASN A 1 91 ? 16.076 5.117 -3.636 1.00 88.88 91 ASN A CA 1
ATOM 717 C C . ASN A 1 91 ? 16.355 6.431 -2.886 1.00 88.88 91 ASN A C 1
ATOM 719 O O . ASN A 1 91 ? 15.493 7.300 -2.801 1.00 88.88 91 ASN A O 1
ATOM 723 N N . CYS A 1 92 ? 17.550 6.562 -2.309 1.00 73.44 92 CYS A N 1
ATOM 724 C CA . CYS A 1 92 ? 18.000 7.758 -1.579 1.00 73.44 92 CYS A CA 1
ATOM 725 C C . CYS A 1 92 ? 17.094 8.243 -0.424 1.00 73.44 92 CYS A C 1
ATOM 727 O O . CYS A 1 92 ? 17.258 9.365 0.052 1.00 73.44 92 CYS A O 1
ATOM 729 N N . GLU A 1 93 ? 16.187 7.408 0.086 1.00 69.06 93 GLU A N 1
ATOM 730 C CA . GLU A 1 93 ? 15.433 7.715 1.301 1.00 69.06 93 GLU A CA 1
ATOM 731 C C . GLU A 1 93 ? 16.350 7.589 2.534 1.00 69.06 93 GLU A C 1
ATOM 733 O O . GLU A 1 93 ? 17.189 6.683 2.612 1.00 69.06 93 GLU A O 1
ATOM 738 N N . SER A 1 94 ? 16.242 8.523 3.490 1.00 65.81 94 SER A N 1
ATOM 739 C CA . SER A 1 94 ? 17.086 8.525 4.692 1.00 65.81 94 SER A CA 1
ATOM 740 C C . SER A 1 94 ? 16.962 7.191 5.423 1.00 65.81 94 SER A C 1
ATOM 742 O O . SER A 1 94 ? 15.886 6.833 5.886 1.00 65.81 94 SER A O 1
ATOM 744 N N . ARG A 1 95 ? 18.060 6.438 5.558 1.00 63.47 95 ARG A N 1
ATOM 745 C CA . ARG A 1 95 ? 18.052 5.192 6.335 1.00 63.47 95 ARG A CA 1
ATOM 746 C C . ARG A 1 95 ? 17.822 5.525 7.808 1.00 63.47 95 ARG A C 1
ATOM 748 O O . ARG A 1 95 ? 18.688 6.104 8.457 1.00 63.47 95 ARG A O 1
ATOM 755 N N . GLY A 1 96 ? 16.663 5.142 8.329 1.00 72.06 96 GLY A N 1
ATOM 756 C CA . GLY A 1 96 ? 16.263 5.360 9.716 1.00 72.06 96 GLY A CA 1
ATOM 757 C C . GLY A 1 96 ? 15.344 4.247 10.204 1.00 72.06 96 GLY A C 1
ATOM 758 O O . GLY A 1 96 ? 14.970 3.362 9.441 1.00 72.06 96 GLY A O 1
ATOM 759 N N . GLN A 1 97 ? 14.942 4.294 11.475 1.00 82.00 97 GLN A N 1
ATOM 760 C CA . GLN A 1 97 ? 14.079 3.261 12.075 1.00 82.00 97 GLN A CA 1
ATOM 761 C C . GLN A 1 97 ? 12.704 3.130 11.390 1.00 82.00 97 GLN A C 1
ATOM 763 O O . GLN A 1 97 ? 12.036 2.114 11.551 1.00 82.00 97 GLN A O 1
ATOM 768 N N . GLN A 1 98 ? 12.291 4.149 10.631 1.00 85.00 98 GLN A N 1
ATOM 769 C CA . GLN A 1 98 ? 10.998 4.223 9.947 1.00 85.00 98 GLN A CA 1
ATOM 770 C C . GLN A 1 98 ? 11.096 4.073 8.421 1.00 85.00 98 GLN A C 1
ATOM 772 O O . GLN A 1 98 ? 10.063 4.054 7.758 1.00 85.00 98 GLN A O 1
ATOM 777 N N . HIS A 1 99 ? 12.303 3.937 7.858 1.00 87.75 99 HIS A N 1
ATOM 778 C CA . HIS A 1 99 ? 12.508 3.915 6.408 1.00 87.75 99 HIS A CA 1
ATOM 779 C C . HIS A 1 99 ? 13.238 2.647 5.973 1.00 87.75 99 HIS A C 1
ATOM 781 O O . HIS A 1 99 ? 14.272 2.270 6.527 1.00 87.75 99 HIS A O 1
ATOM 787 N N . SER A 1 100 ? 12.710 2.013 4.932 1.00 90.25 100 SER A N 1
ATOM 788 C CA . SER A 1 100 ? 13.332 0.889 4.242 1.00 90.25 100 SER A CA 1
ATOM 789 C C . SER A 1 100 ? 13.289 1.170 2.741 1.00 90.25 100 SER A C 1
ATOM 791 O O . SER A 1 100 ? 12.241 1.596 2.262 1.00 90.25 100 SER A O 1
ATOM 793 N N . PRO A 1 101 ? 14.371 0.905 1.983 1.00 91.19 101 PRO A N 1
ATOM 794 C CA . PRO A 1 101 ? 14.383 1.108 0.530 1.00 91.19 101 PRO A CA 1
ATOM 795 C C . PRO A 1 101 ? 13.362 0.229 -0.205 1.00 91.19 101 PRO A C 1
ATOM 797 O O . PRO A 1 101 ? 12.995 0.527 -1.337 1.00 91.19 101 PRO A O 1
ATOM 800 N N . GLU A 1 102 ? 12.909 -0.847 0.442 1.00 93.69 102 GLU A N 1
ATOM 801 C CA . GLU A 1 102 ? 11.805 -1.694 0.006 1.00 93.69 102 GLU A CA 1
ATOM 802 C C . GLU A 1 102 ? 10.791 -1.828 1.148 1.00 93.69 102 GLU A C 1
ATOM 804 O O . GLU A 1 102 ? 11.133 -2.247 2.260 1.00 93.69 102 GLU A O 1
ATOM 809 N N . PHE A 1 103 ? 9.523 -1.540 0.878 1.00 94.38 103 PHE A N 1
ATOM 810 C CA . PHE A 1 103 ? 8.440 -1.666 1.854 1.00 94.38 103 PHE A CA 1
ATOM 811 C C . PHE A 1 103 ? 7.154 -2.149 1.182 1.00 94.38 103 PHE A C 1
ATOM 813 O O . PHE A 1 103 ? 7.074 -2.252 -0.038 1.00 94.38 103 PHE A O 1
ATOM 820 N N . THR A 1 104 ? 6.161 -2.532 1.983 1.00 97.00 104 THR A N 1
ATOM 821 C CA . THR A 1 104 ? 4.839 -2.912 1.467 1.00 97.00 104 THR A CA 1
ATOM 822 C C . THR A 1 104 ? 3.883 -1.755 1.657 1.00 97.00 104 THR A C 1
ATOM 824 O O . THR A 1 104 ? 3.772 -1.245 2.771 1.00 97.00 104 THR A O 1
ATOM 827 N N . MET A 1 105 ? 3.178 -1.399 0.595 1.00 96.88 105 MET A N 1
ATOM 828 C CA . MET A 1 105 ? 2.178 -0.344 0.576 1.00 96.88 105 MET A CA 1
ATOM 829 C C . MET A 1 105 ? 0.818 -0.946 0.244 1.00 96.88 105 MET A C 1
ATOM 831 O O . MET A 1 105 ? 0.724 -1.859 -0.573 1.00 96.88 105 MET A O 1
ATOM 835 N N . LEU A 1 106 ? -0.215 -0.433 0.903 1.00 98.31 106 LEU A N 1
ATOM 836 C CA . LEU A 1 106 ? -1.591 -0.542 0.448 1.00 98.31 106 LEU A CA 1
ATOM 837 C C . LEU A 1 106 ? -1.916 0.757 -0.289 1.00 98.31 106 LEU A C 1
ATOM 839 O O . LEU A 1 106 ? -1.730 1.834 0.276 1.00 98.31 106 LEU A O 1
ATOM 843 N N . GLU A 1 107 ? -2.442 0.646 -1.497 1.00 97.94 107 GLU A N 1
ATOM 844 C CA . GLU A 1 107 ? -2.959 1.774 -2.264 1.00 97.94 107 GLU A CA 1
ATOM 845 C C . GLU A 1 107 ? -4.326 1.407 -2.840 1.00 97.94 107 GLU A C 1
ATOM 847 O O . GLU A 1 107 ? -4.539 0.261 -3.235 1.00 97.94 107 GLU A O 1
ATOM 852 N N . TYR A 1 108 ? -5.275 2.340 -2.843 1.00 98.12 108 TYR A N 1
ATOM 853 C CA . TYR A 1 108 ? -6.642 2.066 -3.275 1.00 98.12 108 TYR A CA 1
ATOM 854 C C . TYR A 1 108 ? -7.319 3.312 -3.843 1.00 98.12 108 TYR A C 1
ATOM 856 O O . TYR A 1 108 ? -7.024 4.440 -3.452 1.00 98.12 108 TYR A O 1
ATOM 864 N N . TYR A 1 109 ? -8.226 3.085 -4.789 1.00 97.31 109 TYR A N 1
ATOM 865 C CA . TYR A 1 109 ? -8.908 4.108 -5.567 1.00 97.31 109 TYR A CA 1
ATOM 866 C C . TYR A 1 109 ? -10.363 3.731 -5.797 1.00 97.31 109 TYR A C 1
ATOM 868 O O . TYR A 1 109 ? -10.682 2.567 -6.031 1.00 97.31 109 TYR A O 1
ATOM 876 N N . ARG A 1 110 ? -11.237 4.733 -5.845 1.00 95.62 110 ARG A N 1
ATOM 877 C CA . ARG A 1 110 ? -12.605 4.596 -6.344 1.00 95.62 110 ARG A CA 1
ATOM 878 C C . ARG A 1 110 ? -13.053 5.879 -7.029 1.00 95.62 110 ARG A C 1
ATOM 880 O O . ARG A 1 110 ? -12.490 6.945 -6.788 1.00 95.62 110 ARG A O 1
ATOM 887 N N . THR A 1 111 ? -14.032 5.758 -7.917 1.00 94.25 111 THR A N 1
ATOM 888 C CA . THR A 1 111 ? -14.707 6.919 -8.500 1.00 94.25 111 THR A CA 1
ATOM 889 C C . THR A 1 111 ? -15.714 7.492 -7.509 1.00 94.25 111 THR A C 1
ATOM 891 O O . THR A 1 111 ? -16.036 6.856 -6.505 1.00 94.25 111 THR A O 1
ATOM 894 N N . ASP A 1 112 ? -16.202 8.698 -7.803 1.00 93.38 112 ASP A N 1
ATOM 895 C CA . ASP A 1 112 ? -17.318 9.319 -7.079 1.00 93.38 112 ASP A CA 1
ATOM 896 C C . ASP A 1 112 ? -17.064 9.485 -5.568 1.00 93.38 112 ASP A C 1
ATOM 898 O O . ASP A 1 112 ? -17.987 9.428 -4.761 1.00 93.38 112 ASP A O 1
ATOM 902 N N . ALA A 1 113 ? -15.796 9.685 -5.197 1.00 94.88 113 ALA A N 1
ATOM 903 C CA . ALA A 1 113 ? -15.347 9.910 -3.831 1.00 94.88 113 ALA A CA 1
ATOM 904 C C . ALA A 1 113 ? -14.413 11.122 -3.776 1.00 94.88 113 ALA A C 1
ATOM 906 O O . ALA A 1 113 ? -13.557 11.302 -4.650 1.00 94.88 113 ALA A O 1
ATOM 907 N N . ASP A 1 114 ? -14.564 11.936 -2.737 1.00 95.62 114 ASP A N 1
ATOM 908 C CA . ASP A 1 114 ? -13.650 13.032 -2.433 1.00 95.62 114 ASP A CA 1
ATOM 909 C C . ASP A 1 114 ? -12.682 12.676 -1.288 1.00 95.62 114 ASP A C 1
ATOM 911 O O . ASP A 1 114 ? -12.677 11.572 -0.742 1.00 95.62 114 ASP A O 1
ATOM 915 N N . ALA A 1 115 ? -11.825 13.623 -0.904 1.00 93.00 115 ALA A N 1
ATOM 916 C CA . ALA A 1 115 ? -10.876 13.405 0.184 1.00 93.00 115 ALA A CA 1
ATOM 917 C C . ALA A 1 115 ? -11.562 13.087 1.530 1.00 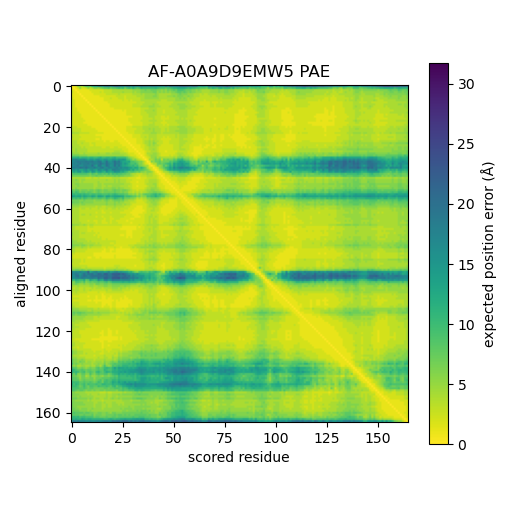93.00 115 ALA A C 1
ATOM 919 O O . ALA A 1 115 ? -11.014 12.324 2.324 1.00 93.00 115 ALA A O 1
ATOM 920 N N . ALA A 1 116 ? -12.749 13.637 1.804 1.00 94.25 116 ALA A N 1
ATOM 921 C CA . ALA A 1 116 ? -13.480 13.366 3.037 1.00 94.25 116 ALA A CA 1
ATOM 922 C C . ALA A 1 116 ? -14.051 11.941 3.053 1.00 94.25 116 ALA A C 1
ATOM 924 O O . ALA A 1 116 ? -14.035 11.295 4.105 1.00 94.25 116 ALA A O 1
ATOM 925 N N . ASP A 1 117 ? -14.500 11.432 1.904 1.00 96.56 117 ASP A N 1
ATOM 926 C CA . ASP A 1 117 ? -14.890 10.029 1.738 1.00 96.56 117 ASP A CA 1
ATOM 927 C C . ASP A 1 117 ? -13.721 9.079 2.004 1.00 96.56 117 ASP A C 1
ATOM 929 O O . ASP A 1 117 ? -13.857 8.138 2.790 1.00 96.56 117 ASP A O 1
ATOM 933 N N . MET A 1 118 ? -12.559 9.358 1.407 1.00 95.50 118 MET A N 1
ATOM 934 C CA . MET A 1 118 ? -11.357 8.531 1.573 1.00 95.50 118 MET A CA 1
ATOM 935 C C . MET A 1 118 ? -10.825 8.569 3.012 1.00 95.50 118 MET A C 1
ATOM 937 O O . MET A 1 118 ? -10.361 7.554 3.536 1.00 95.50 118 MET A O 1
ATOM 941 N N . LEU A 1 119 ? -10.931 9.717 3.691 1.00 94.75 119 LEU A N 1
ATOM 942 C CA . LEU A 1 119 ? -10.591 9.833 5.110 1.00 94.75 119 LEU A CA 1
ATOM 943 C C . LEU A 1 119 ? -11.501 8.960 5.978 1.00 94.75 119 LEU A C 1
ATOM 945 O O . LEU A 1 119 ? -10.989 8.200 6.794 1.00 94.75 119 LEU A O 1
ATOM 949 N N . ARG A 1 120 ? -12.828 9.024 5.791 1.00 95.62 120 ARG A N 1
ATOM 950 C CA . ARG A 1 120 ? -13.774 8.177 6.543 1.00 95.62 120 ARG A CA 1
ATOM 951 C C . ARG A 1 120 ? -13.483 6.690 6.346 1.00 95.62 120 ARG A C 1
ATOM 953 O O . ARG A 1 120 ? -13.422 5.942 7.313 1.00 95.62 120 ARG A O 1
ATOM 960 N N . GLU A 1 121 ? -13.243 6.276 5.108 1.00 96.69 121 GLU A N 1
ATOM 961 C CA . GLU A 1 121 ? -12.936 4.881 4.780 1.00 96.69 121 GLU A CA 1
ATOM 962 C C . GLU A 1 121 ? -11.601 4.417 5.388 1.00 96.69 121 GLU A C 1
ATOM 964 O O . GLU A 1 121 ? -11.500 3.298 5.892 1.00 96.69 121 GLU A O 1
ATOM 969 N N . THR A 1 122 ? -10.596 5.301 5.433 1.00 96.31 122 THR A N 1
ATOM 970 C CA . THR A 1 122 ? -9.332 5.043 6.141 1.00 96.31 122 THR A CA 1
ATOM 971 C C . THR A 1 122 ? -9.558 4.863 7.644 1.00 96.31 122 THR A C 1
ATOM 973 O O . THR A 1 122 ? -8.988 3.951 8.243 1.00 96.31 122 THR A O 1
ATOM 976 N N . GLU A 1 123 ? -10.387 5.704 8.268 1.00 95.56 123 GLU A N 1
ATOM 977 C CA . GLU A 1 123 ? -10.724 5.586 9.692 1.00 95.56 123 GLU A CA 1
ATOM 978 C C . GLU A 1 123 ? -11.420 4.250 9.984 1.00 95.56 123 GLU A C 1
ATOM 980 O O . GLU A 1 123 ? -11.011 3.537 10.901 1.00 95.56 123 GLU A O 1
ATOM 985 N N . GLU A 1 124 ? -12.409 3.866 9.171 1.00 96.69 124 GLU A N 1
ATOM 986 C CA . GLU A 1 124 ? -13.088 2.569 9.277 1.00 96.69 124 GLU A CA 1
ATOM 987 C C . GLU A 1 124 ? -12.115 1.391 9.147 1.00 96.69 124 GLU A C 1
ATOM 989 O O . GLU A 1 124 ? -12.186 0.440 9.930 1.00 96.69 124 GLU A O 1
ATOM 994 N N . LEU A 1 125 ? -11.191 1.452 8.181 1.00 96.81 125 LEU A N 1
ATOM 995 C CA . LEU A 1 125 ? -10.165 0.429 7.993 1.00 96.81 125 LEU A CA 1
ATOM 996 C C . LEU A 1 125 ? -9.301 0.296 9.246 1.00 96.81 125 LEU A C 1
ATOM 998 O O . LEU A 1 125 ? -9.146 -0.803 9.777 1.00 96.81 125 LEU A O 1
ATOM 1002 N N . LEU A 1 126 ? -8.750 1.404 9.740 1.00 94.19 126 LEU A N 1
ATOM 1003 C CA . LEU A 1 126 ? -7.848 1.397 10.890 1.00 94.19 126 LEU A CA 1
ATOM 1004 C C . LEU A 1 126 ? -8.544 0.920 12.170 1.00 94.19 126 LEU A C 1
ATOM 1006 O O . LEU A 1 126 ? -7.957 0.138 12.923 1.00 94.19 126 LEU A O 1
ATOM 1010 N N . LEU A 1 127 ? -9.794 1.330 12.400 1.00 93.25 127 LEU A N 1
ATOM 1011 C CA . LEU A 1 127 ? -10.593 0.862 13.535 1.00 93.25 127 LEU A CA 1
ATOM 1012 C C . LEU A 1 127 ? -10.873 -0.644 13.442 1.00 93.25 127 LEU A C 1
ATOM 1014 O O . LEU A 1 127 ? -10.636 -1.364 14.413 1.00 93.25 127 LEU A O 1
ATOM 1018 N N . GLY A 1 128 ? -11.267 -1.149 12.270 1.00 92.88 128 GLY A N 1
ATOM 1019 C CA . GLY A 1 128 ? -11.498 -2.583 12.068 1.00 92.88 128 GLY A CA 1
ATOM 1020 C C . GLY A 1 128 ? -10.226 -3.428 12.224 1.00 92.88 128 GLY A C 1
ATOM 1021 O O . GLY A 1 128 ? -10.245 -4.495 12.844 1.00 92.88 128 GLY A O 1
ATOM 1022 N N . LEU A 1 129 ? -9.084 -2.946 11.720 1.00 92.19 129 LEU A N 1
ATOM 1023 C CA . LEU A 1 129 ? -7.788 -3.609 11.912 1.00 92.19 129 LEU A CA 1
ATOM 1024 C C . LEU A 1 129 ? -7.381 -3.641 13.384 1.00 92.19 129 LEU A C 1
ATOM 1026 O O . LEU A 1 129 ? -6.843 -4.644 13.859 1.00 92.19 129 LEU A O 1
ATOM 1030 N N . ARG A 1 130 ? -7.659 -2.564 14.118 1.00 89.50 130 ARG A N 1
ATOM 1031 C CA . ARG A 1 130 ? -7.400 -2.489 15.550 1.00 89.50 130 ARG A CA 1
ATOM 1032 C C . ARG A 1 130 ? -8.237 -3.492 16.334 1.00 89.50 130 ARG A C 1
ATOM 1034 O O . ARG A 1 130 ? -7.691 -4.176 17.197 1.00 89.50 130 ARG A O 1
ATOM 1041 N N . GLU A 1 131 ? -9.529 -3.603 16.045 1.00 88.12 131 GLU A N 1
ATOM 1042 C CA . GLU A 1 131 ? -10.398 -4.598 16.682 1.00 88.12 131 GLU A CA 1
ATOM 1043 C C . GLU A 1 131 ? -9.857 -6.015 16.473 1.00 88.12 131 GLU A C 1
ATOM 1045 O O . GLU A 1 131 ? -9.705 -6.768 17.439 1.00 88.12 131 GLU A O 1
ATOM 1050 N N . LYS A 1 132 ? -9.454 -6.351 15.240 1.00 85.44 132 LYS A N 1
ATOM 1051 C CA . LYS A 1 132 ? -8.804 -7.636 14.947 1.00 85.44 132 LYS A CA 1
ATOM 1052 C C . LYS A 1 132 ? -7.476 -7.810 15.693 1.00 85.44 132 LYS A C 1
ATOM 1054 O O . LYS A 1 132 ? -7.197 -8.906 16.173 1.00 85.44 132 LYS A O 1
ATOM 1059 N N . ALA A 1 133 ? -6.666 -6.760 15.832 1.00 86.25 133 ALA A N 1
ATOM 1060 C CA . ALA A 1 133 ? -5.418 -6.819 16.594 1.00 86.25 133 ALA A CA 1
ATOM 1061 C C . ALA A 1 133 ? -5.665 -7.118 18.083 1.00 86.25 133 ALA A C 1
ATOM 1063 O O . ALA A 1 133 ? -4.997 -7.977 18.661 1.00 86.25 133 ALA A O 1
ATOM 1064 N N . VAL A 1 134 ? -6.661 -6.471 18.694 1.00 86.44 134 VAL A N 1
ATOM 1065 C CA . VAL A 1 134 ? -7.056 -6.728 20.089 1.00 86.44 134 VAL A CA 1
ATOM 1066 C C . VAL A 1 134 ? -7.565 -8.161 20.262 1.00 86.44 134 VAL A C 1
ATOM 1068 O O . VAL A 1 134 ? -7.163 -8.839 21.205 1.00 86.44 134 VAL A O 1
ATOM 1071 N N . GLN A 1 135 ? -8.372 -8.668 19.324 1.00 84.81 135 GLN A N 1
ATOM 1072 C CA . GLN A 1 135 ? -8.827 -10.068 19.319 1.00 84.81 135 GLN A CA 1
ATOM 1073 C C . GLN A 1 135 ? -7.667 -11.073 19.208 1.00 84.81 135 GLN A C 1
ATOM 1075 O O . GLN A 1 135 ? -7.769 -12.189 19.710 1.00 84.81 135 GLN A O 1
ATOM 1080 N N . GLN A 1 136 ? -6.552 -10.677 18.587 1.00 80.62 136 GLN A N 1
ATOM 1081 C CA . GLN A 1 136 ? -5.318 -11.466 18.500 1.00 80.62 136 GLN A CA 1
ATOM 1082 C C . GLN A 1 136 ? -4.388 -11.290 19.716 1.00 80.62 136 GLN A C 1
ATOM 1084 O O . GLN A 1 136 ? -3.279 -11.821 19.714 1.00 80.62 136 GLN A O 1
ATOM 1089 N N . GLY A 1 137 ? -4.826 -10.581 20.763 1.00 82.44 137 GLY A N 1
ATOM 1090 C CA . GLY A 1 137 ? -4.108 -10.458 22.036 1.00 82.44 137 GLY A CA 1
ATOM 1091 C C . GLY A 1 137 ? -3.194 -9.237 22.158 1.00 82.44 137 GLY A C 1
ATOM 1092 O O . GLY A 1 137 ? -2.431 -9.149 23.119 1.00 82.44 137 GLY A O 1
ATOM 1093 N N . PHE A 1 138 ? -3.259 -8.279 21.228 1.00 81.50 138 PHE A N 1
ATOM 1094 C CA . PHE A 1 138 ? -2.525 -7.020 21.365 1.00 81.50 138 PHE A CA 1
ATOM 1095 C C . PHE A 1 138 ? -3.219 -6.099 22.375 1.00 81.50 138 PHE A C 1
ATOM 1097 O O . PHE A 1 138 ? -4.398 -5.771 22.235 1.00 81.50 138 PHE A O 1
ATOM 1104 N N . SER A 1 139 ? -2.475 -5.645 23.386 1.00 79.81 139 SER A N 1
ATOM 1105 C CA . SER A 1 139 ? -2.974 -4.650 24.340 1.00 79.81 139 SER A CA 1
ATOM 1106 C C . SER A 1 139 ? -3.227 -3.305 23.643 1.00 79.81 139 SER A C 1
ATOM 1108 O O . SER A 1 139 ? -2.390 -2.882 22.845 1.00 79.81 139 SER A O 1
ATOM 1110 N N . PRO A 1 140 ? -4.290 -2.556 23.998 1.00 74.06 140 PRO A N 1
ATOM 1111 C CA . PRO A 1 140 ? -4.475 -1.174 23.556 1.00 74.06 140 PRO A CA 1
ATOM 1112 C C . PRO A 1 140 ? -3.275 -0.254 23.828 1.00 74.06 140 PRO A C 1
ATOM 1114 O O . PRO A 1 140 ? -3.031 0.682 23.074 1.00 74.06 140 PRO A O 1
ATOM 1117 N N . SER A 1 141 ? -2.489 -0.543 24.868 1.00 76.12 141 SER A N 1
ATOM 1118 C CA . SER A 1 141 ? -1.265 0.200 25.190 1.00 76.12 141 SER A CA 1
ATOM 1119 C C . SER A 1 141 ? -0.118 -0.029 24.198 1.00 76.12 141 SER A C 1
ATOM 1121 O O . SER A 1 141 ? 0.885 0.671 24.269 1.00 76.12 141 SER A O 1
ATOM 1123 N N . ALA A 1 142 ? -0.232 -1.016 23.303 1.00 77.88 142 ALA A N 1
ATOM 1124 C CA . ALA A 1 142 ? 0.733 -1.249 22.232 1.00 77.88 142 ALA A CA 1
ATOM 1125 C C . ALA A 1 142 ? 0.540 -0.286 21.047 1.00 77.88 142 ALA A C 1
ATOM 1127 O O . ALA A 1 142 ? 1.421 -0.196 20.192 1.00 77.88 142 ALA A O 1
ATOM 1128 N N . PHE A 1 143 ? -0.590 0.430 20.977 1.00 82.44 143 PHE A N 1
ATOM 1129 C CA . PHE A 1 143 ? -0.831 1.419 19.931 1.00 82.44 143 PHE A CA 1
ATOM 1130 C C . PHE A 1 143 ? -0.161 2.756 20.291 1.00 82.44 143 PHE A C 1
ATOM 1132 O O . PHE A 1 143 ? -0.314 3.220 21.424 1.00 82.44 143 PHE A O 1
ATOM 1139 N N . PRO A 1 144 ? 0.550 3.411 19.350 1.00 79.06 144 PRO A N 1
ATOM 1140 C CA . PRO A 1 144 ? 1.276 4.658 19.621 1.00 79.06 144 PRO A CA 1
ATOM 1141 C C . PRO A 1 144 ? 0.412 5.806 20.159 1.00 79.06 144 PRO A C 1
ATOM 1143 O O . PRO A 1 144 ? 0.909 6.696 20.840 1.00 79.06 144 PRO A O 1
ATOM 1146 N N . ASP A 1 145 ? -0.884 5.797 19.858 1.00 81.75 145 ASP A N 1
ATOM 1147 C CA . ASP A 1 145 ? -1.854 6.807 20.275 1.00 81.75 145 ASP A CA 1
ATOM 1148 C C . ASP A 1 145 ? -2.565 6.465 21.600 1.00 81.75 145 ASP A C 1
ATOM 1150 O O . ASP A 1 145 ? -3.487 7.177 22.011 1.00 81.75 145 ASP A O 1
ATOM 1154 N N . GLY A 1 146 ? -2.158 5.376 22.262 1.00 78.00 146 GLY A N 1
ATOM 1155 C CA . GLY A 1 146 ? -2.816 4.839 23.452 1.00 78.00 146 GLY A CA 1
ATOM 1156 C C . GLY A 1 146 ? -4.168 4.191 23.156 1.00 78.00 146 GLY A C 1
ATOM 1157 O O . GLY A 1 146 ? -4.964 3.981 24.071 1.00 78.00 146 GLY A O 1
ATOM 1158 N N . GLY A 1 147 ? -4.461 3.901 21.887 1.00 74.62 147 GLY A N 1
ATOM 1159 C CA . GLY A 1 147 ? -5.713 3.297 21.485 1.00 74.62 147 GLY A CA 1
ATOM 1160 C C . GLY A 1 147 ? -6.876 4.288 21.483 1.00 74.62 147 GLY A C 1
ATOM 1161 O O . GLY A 1 147 ? -7.970 3.975 21.972 1.00 74.62 147 GLY A O 1
ATOM 1162 N N . LYS A 1 148 ? -6.695 5.463 20.888 1.00 81.06 148 LYS A N 1
ATOM 1163 C CA . LYS A 1 148 ? -7.813 6.370 20.619 1.00 81.06 148 LYS A CA 1
ATOM 1164 C C . LYS A 1 148 ? -8.625 5.846 19.435 1.00 81.06 148 LYS A C 1
ATOM 1166 O O . LYS A 1 148 ? -8.136 5.110 18.585 1.00 81.06 148 LYS A O 1
ATOM 1171 N N . THR A 1 149 ? -9.912 6.159 19.425 1.00 82.31 149 THR A N 1
ATOM 1172 C CA . THR A 1 149 ? -10.827 5.806 18.324 1.00 82.31 149 THR A CA 1
ATOM 1173 C C . THR A 1 149 ? -11.268 7.028 17.526 1.00 82.31 149 THR A C 1
ATOM 1175 O O . THR A 1 149 ? -11.935 6.896 16.507 1.00 82.31 149 THR A O 1
ATOM 1178 N N . VAL A 1 150 ? -10.888 8.222 17.988 1.00 87.50 150 VAL A N 1
ATOM 1179 C CA . VAL A 1 150 ? -11.220 9.497 17.360 1.00 87.50 150 VAL A CA 1
ATOM 1180 C C . VAL A 1 150 ? -9.962 10.074 16.735 1.00 87.50 150 VAL A C 1
ATOM 1182 O O . VAL A 1 150 ? -8.970 10.324 17.425 1.00 87.50 150 VAL A O 1
ATOM 1185 N N . PHE A 1 151 ? -10.029 10.312 15.431 1.00 91.56 151 PHE A N 1
ATOM 1186 C CA . PHE A 1 151 ? -8.948 10.895 14.654 1.00 91.56 151 PHE A CA 1
ATOM 1187 C C . PHE A 1 151 ? -9.060 12.415 14.673 1.00 91.56 151 PHE A C 1
ATOM 1189 O O . PHE A 1 151 ? -10.114 12.996 14.393 1.00 91.56 151 PHE A O 1
ATOM 1196 N N . ARG A 1 152 ? -7.951 13.075 15.005 1.00 91.38 152 ARG A N 1
ATOM 1197 C CA . ARG A 1 152 ? -7.870 14.532 14.948 1.00 91.38 152 ARG A CA 1
ATOM 1198 C C . ARG A 1 152 ? -7.779 14.965 13.485 1.00 91.38 152 ARG A C 1
ATOM 1200 O O . ARG A 1 152 ? -6.929 14.474 12.752 1.00 91.38 152 ARG A O 1
ATOM 1207 N N . ARG A 1 153 ? -8.630 15.911 13.091 1.00 91.94 153 ARG A N 1
ATOM 1208 C CA . ARG A 1 153 ? -8.600 16.560 11.776 1.00 91.94 153 ARG A CA 1
ATOM 1209 C C . ARG A 1 153 ? -7.997 17.951 11.925 1.00 91.94 153 ARG A C 1
ATOM 1211 O O . ARG A 1 153 ? -8.318 18.646 12.886 1.00 91.94 153 ARG A O 1
ATOM 1218 N N . MET A 1 154 ? -7.107 18.308 11.012 1.00 93.88 154 MET A N 1
ATOM 1219 C CA . MET A 1 154 ? -6.493 19.631 10.925 1.00 93.88 154 MET A CA 1
ATOM 1220 C C . MET A 1 154 ? -5.951 19.854 9.515 1.00 93.88 154 MET A C 1
ATOM 1222 O O . MET A 1 154 ? -5.625 18.888 8.818 1.00 93.88 154 MET A O 1
ATOM 1226 N N . THR A 1 155 ? -5.826 21.109 9.112 1.00 95.00 155 THR A N 1
ATOM 1227 C CA . THR A 1 155 ? -5.083 21.489 7.911 1.00 95.00 155 THR A CA 1
ATOM 1228 C C . THR A 1 155 ? -3.574 21.480 8.175 1.00 95.00 155 THR A C 1
ATOM 1230 O O . THR A 1 155 ? -3.121 21.442 9.321 1.00 95.00 155 THR A O 1
ATOM 1233 N N . VAL A 1 156 ? -2.776 21.522 7.104 1.00 94.31 156 VAL A N 1
ATOM 1234 C CA . VAL A 1 156 ? -1.314 21.663 7.219 1.00 94.31 156 VAL A CA 1
ATOM 1235 C C . VAL A 1 156 ? -0.940 22.990 7.885 1.00 94.31 156 VAL A C 1
ATOM 1237 O O . VAL A 1 156 ? -0.017 23.014 8.690 1.00 94.31 156 VAL A O 1
ATOM 1240 N N . ASP A 1 157 ? -1.677 24.063 7.592 1.00 96.44 157 ASP A N 1
ATOM 1241 C CA . ASP A 1 157 ? -1.474 25.391 8.184 1.00 96.44 157 ASP A CA 1
ATOM 1242 C C . ASP A 1 157 ? -1.733 25.379 9.697 1.00 96.44 157 ASP A C 1
ATOM 1244 O O . ASP A 1 157 ? -0.860 25.733 10.483 1.00 96.44 157 ASP A O 1
ATOM 1248 N N . GLU A 1 158 ? -2.872 24.824 10.122 1.00 96.56 158 GLU A N 1
ATOM 1249 C CA . GLU A 1 158 ? -3.191 24.652 11.545 1.00 96.56 158 GLU A CA 1
ATOM 1250 C C . GLU A 1 158 ? -2.131 23.815 12.273 1.00 96.56 158 GLU A C 1
ATOM 1252 O O . GLU A 1 158 ? -1.795 24.095 13.426 1.00 96.56 158 GLU A O 1
ATOM 1257 N N . ALA A 1 159 ? -1.600 22.782 11.612 1.00 95.62 159 ALA A N 1
ATOM 1258 C CA . ALA A 1 159 ? -0.524 21.977 12.169 1.00 95.62 159 ALA A CA 1
ATOM 1259 C C . ALA A 1 159 ? 0.785 22.768 12.279 1.00 95.62 159 ALA A C 1
ATOM 1261 O O . ALA A 1 159 ? 1.463 22.709 13.306 1.00 95.62 159 ALA A O 1
ATOM 1262 N N . PHE A 1 160 ? 1.130 23.541 11.252 1.00 95.94 160 PHE A N 1
ATOM 1263 C CA . PHE A 1 160 ? 2.305 24.398 11.280 1.00 95.94 160 PHE A CA 1
ATOM 1264 C C . PHE A 1 160 ? 2.216 25.396 12.438 1.00 95.94 160 PHE A C 1
ATOM 1266 O O . PHE A 1 160 ? 3.099 25.405 13.291 1.00 95.94 160 PHE A O 1
ATOM 1273 N N . THR A 1 161 ? 1.101 26.114 12.573 1.00 95.38 161 THR A N 1
ATOM 1274 C CA . THR A 1 161 ? 0.888 27.049 13.686 1.00 95.38 161 THR A CA 1
ATOM 1275 C C . THR A 1 161 ? 0.937 26.367 15.055 1.00 95.38 161 THR A C 1
ATOM 1277 O O . THR A 1 161 ? 1.463 26.925 16.015 1.00 95.38 161 THR A O 1
ATOM 1280 N N . ALA A 1 162 ? 0.405 25.149 15.181 1.00 94.69 162 ALA A N 1
ATOM 1281 C CA . ALA A 1 162 ? 0.344 24.461 16.468 1.00 94.69 162 ALA A CA 1
ATOM 1282 C C . ALA A 1 162 ? 1.694 23.901 16.956 1.00 94.69 162 ALA A C 1
ATOM 1284 O O . ALA A 1 162 ? 1.871 23.758 18.168 1.00 94.69 162 ALA A O 1
ATOM 1285 N N . TRP A 1 163 ? 2.620 23.549 16.056 1.00 95.00 163 TRP A N 1
ATOM 1286 C CA . TRP A 1 163 ? 3.854 22.834 16.430 1.00 95.00 163 TRP A CA 1
ATOM 1287 C C . TRP A 1 163 ? 5.155 23.391 15.853 1.00 95.00 163 TRP A C 1
ATOM 1289 O O . TRP A 1 163 ? 6.216 23.055 16.378 1.00 95.00 163 TRP A O 1
ATOM 1299 N N . ALA A 1 164 ? 5.099 24.199 14.798 1.00 92.31 164 ALA A N 1
ATOM 1300 C CA . ALA A 1 164 ? 6.271 24.753 14.123 1.00 92.31 164 ALA A CA 1
ATOM 1301 C C . ALA A 1 164 ? 6.374 26.287 14.239 1.00 92.31 164 ALA A C 1
ATOM 1303 O O . ALA A 1 164 ? 7.500 26.785 14.288 1.00 92.31 164 ALA A O 1
ATOM 1304 N N . GLY A 1 165 ? 5.244 27.002 14.362 1.00 73.44 165 GLY A N 1
ATOM 1305 C CA . GLY A 1 165 ? 5.162 28.454 14.581 1.00 73.44 165 GLY A CA 1
ATOM 1306 C C . GLY A 1 165 ? 4.597 29.216 13.395 1.00 73.44 165 GLY A C 1
ATOM 1307 O O . GLY A 1 165 ? 5.415 29.683 12.577 1.00 73.44 165 GLY A O 1
#

Sequence (165 aa):
MDLHMLKFRSGVLAAVRDFFSSRGYLETDTPALAPALIPESCLEVFRTEYLPPDGGPPVPLFLLPSPELYLKKLLAAHRVPLFQISKCYRNCESRGQQHSPEFTMLEYYRTDADAADMLRETEELLLGLREKAVQQGFSPSAFPDGGKTVFRRMTVDEAFTAWAG

Radius of gyration: 19.1 Å; Cα contacts (8 Å, |Δi|>4): 200; chains: 1; bounding box: 38×44×54 Å

Secondary structure (DSSP, 8-state):
--HHHHHHHHHHHHHHHHHHHTTTPEE----SEESS--S-TT-B--EEEE--TTSPPPEEEEE-S-SHHHHHHHHHHH---EEEEEEEE-BS---BTTB-SEEEEEEEE-SS--HHHHHHHHHHHH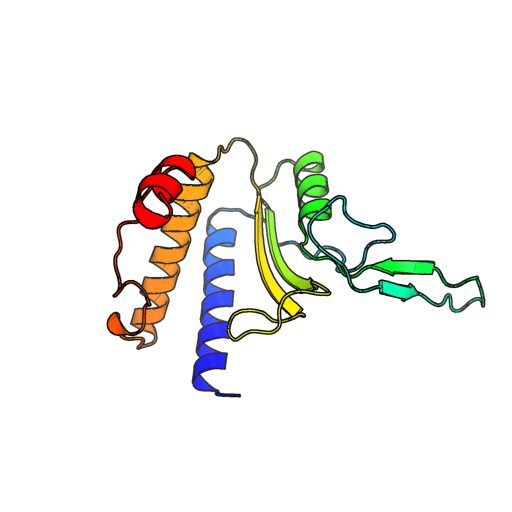HHHHHHHHHTT--GGGSTTSS--SPPP--HHHHHHHHT-